Protein AF-H1SIU6-F1 (afdb_monomer)

Secondary structure (DSSP, 8-state):
---------EEEEEEEGGGTEEEEEEE----TTS-TTS-SEEEEEE-SSGGG--EEEESSHHHHHHHHHHHHHHHHHHHHHHT-

Sequence (84 aa):
PRFPGRFILIFRRTLMEDYGVVVTTRFRGVSERAPKDTPLFVTRVVGKGADENKSYGACTLDEALEQHEQLVQKLIRALRASHR

Mean predicted aligned error: 9.1 Å

Solvent-accessible surface area (backbone atoms only — not 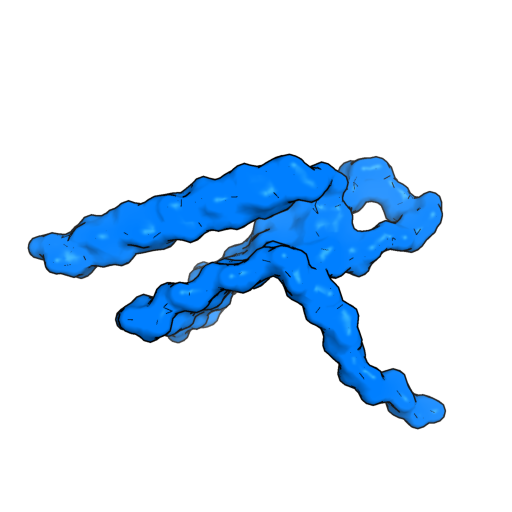comparable to full-atom values): 5054 Å² total; per-residue (Å²): 140,83,83,84,72,84,83,74,62,67,74,45,78,49,76,40,74,96,64,52,32,36,41,39,31,27,64,67,70,80,61,99,82,57,61,87,86,50,54,32,22,41,38,33,37,41,42,81,48,89,90,46,61,46,74,44,71,17,68,45,70,66,55,39,51,52,51,49,51,53,50,52,52,51,49,55,51,53,53,56,63,72,76,108

Nearest PDB structures (foldseek):
  6sc2-assembly1_C  TM=4.826E-01  e=2.917E+00  Homo sapiens
  4e5z-assembly1_B  TM=4.367E-01  e=5.421E+00  Homo sapiens

Radius of gyration: 14.86 Å; Cα contacts (8 Å, |Δi|>4): 116; chains: 1; bounding box: 42×33×35 Å

Organism: NC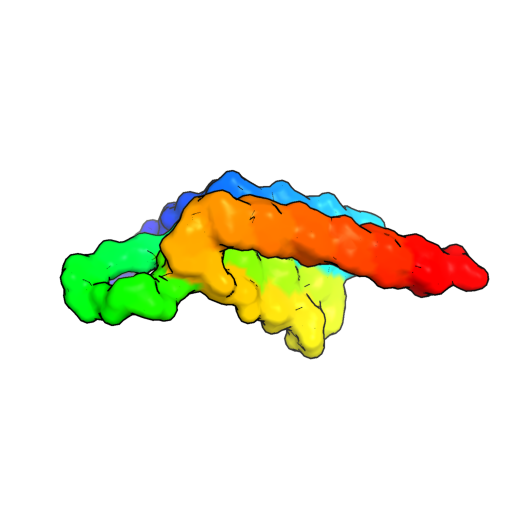BI:txid1127483

Foldseek 3Di:
DDDPDDPQPFPDWDADPVFQKIWTKGAPDDDPPDDLPFQRIKIFIDGPDPVRTDIDGHSDPVVSVVVSVVVVVVVVVVVVVVVD

pLDDT: mean 75.72, std 14.72, range [40.28, 92.19]

Structure (mmCIF, N/CA/C/O backbone):
data_AF-H1SIU6-F1
#
_entry.id   AF-H1SIU6-F1
#
loop_
_atom_site.group_PDB
_atom_site.id
_atom_site.type_symbol
_atom_site.label_atom_id
_atom_site.label_alt_id
_atom_site.label_comp_id
_atom_site.label_asym_id
_atom_site.label_entity_id
_at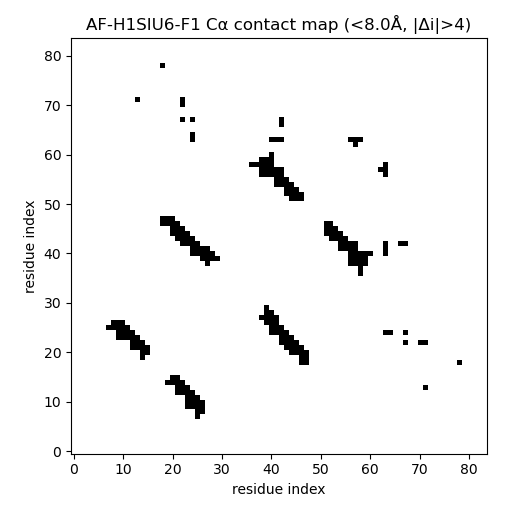om_site.label_seq_id
_atom_site.pdbx_PDB_ins_code
_atom_site.Cartn_x
_atom_site.Cartn_y
_atom_site.Cartn_z
_atom_site.occupancy
_atom_site.B_iso_or_equiv
_atom_site.auth_seq_id
_atom_site.auth_comp_id
_atom_site.auth_asym_id
_atom_site.auth_atom_id
_atom_site.pdbx_PDB_model_num
ATOM 1 N N . PRO A 1 1 ? -24.352 -24.207 -6.327 1.00 52.03 1 PRO A N 1
ATOM 2 C CA . PRO A 1 1 ? -22.925 -23.831 -6.462 1.00 52.03 1 PRO A CA 1
ATOM 3 C C . PRO A 1 1 ? -22.731 -22.674 -7.459 1.00 52.03 1 PRO A C 1
ATOM 5 O O . PRO A 1 1 ? -23.528 -22.544 -8.380 1.00 52.03 1 PRO A O 1
ATOM 8 N N . ARG A 1 2 ? -21.633 -21.919 -7.288 1.00 40.28 2 ARG A N 1
ATOM 9 C CA . ARG A 1 2 ? -21.154 -20.763 -8.085 1.00 40.28 2 ARG A CA 1
ATOM 10 C C . ARG A 1 2 ? -21.626 -19.388 -7.595 1.00 40.28 2 ARG A C 1
ATOM 12 O O . ARG A 1 2 ? -22.637 -18.863 -8.033 1.00 40.28 2 ARG A O 1
ATOM 19 N N . PHE A 1 3 ? -20.809 -18.797 -6.721 1.00 44.00 3 PHE A N 1
ATOM 20 C CA . PHE A 1 3 ? -20.753 -17.353 -6.487 1.00 44.00 3 PHE A CA 1
ATOM 21 C C . PHE A 1 3 ? -20.087 -16.680 -7.702 1.00 44.00 3 PHE A C 1
ATOM 23 O O . PHE A 1 3 ? -18.895 -16.928 -7.919 1.00 44.00 3 PHE A O 1
ATOM 30 N N . PRO A 1 4 ? -20.776 -15.844 -8.500 1.00 48.47 4 PRO A N 1
ATOM 31 C CA . PRO A 1 4 ? -20.096 -15.059 -9.513 1.00 48.47 4 PRO A CA 1
ATOM 32 C C . PRO A 1 4 ? -19.461 -13.833 -8.842 1.00 48.47 4 PRO A C 1
ATOM 34 O O . PRO A 1 4 ? -20.137 -12.899 -8.434 1.00 48.47 4 PRO A O 1
ATOM 37 N N . GLY A 1 5 ? -18.135 -13.881 -8.703 1.00 42.88 5 GLY A N 1
ATOM 38 C CA . GLY A 1 5 ? -17.270 -12.713 -8.875 1.00 42.88 5 GLY A CA 1
ATOM 39 C C . GLY A 1 5 ? -17.417 -11.562 -7.880 1.00 42.88 5 GLY A C 1
ATOM 40 O O . GLY A 1 5 ? -17.979 -10.529 -8.209 1.00 42.88 5 GLY A O 1
ATOM 41 N N . ARG A 1 6 ? -16.803 -11.722 -6.700 1.00 43.31 6 ARG A N 1
ATOM 42 C CA . ARG A 1 6 ? -16.151 -10.673 -5.884 1.00 43.31 6 ARG A CA 1
ATOM 43 C C . ARG A 1 6 ? -16.272 -9.235 -6.443 1.00 43.31 6 ARG A C 1
ATOM 45 O O . ARG A 1 6 ? -15.392 -8.778 -7.172 1.00 43.31 6 ARG A O 1
ATOM 52 N N . PHE A 1 7 ? -17.270 -8.484 -5.981 1.00 47.44 7 PHE A N 1
ATOM 53 C CA . PHE A 1 7 ? -17.209 -7.022 -5.943 1.00 47.44 7 PHE A CA 1
ATOM 54 C C . PHE A 1 7 ? -16.121 -6.626 -4.939 1.00 47.44 7 PHE A C 1
ATOM 56 O O . PHE A 1 7 ? -16.384 -6.419 -3.756 1.00 47.44 7 PHE A O 1
ATOM 63 N N . ILE A 1 8 ? -14.857 -6.620 -5.367 1.00 57.16 8 ILE A N 1
ATOM 64 C CA . ILE A 1 8 ? -13.791 -6.036 -4.554 1.00 57.16 8 ILE A CA 1
ATOM 65 C C . ILE A 1 8 ? -14.068 -4.537 -4.579 1.00 57.16 8 ILE A C 1
ATOM 67 O O . ILE A 1 8 ? -13.790 -3.879 -5.576 1.00 57.16 8 ILE A O 1
ATOM 71 N N . LEU A 1 9 ? -14.658 -4.017 -3.505 1.00 66.62 9 LEU A N 1
ATOM 72 C CA . LEU A 1 9 ? -14.782 -2.586 -3.258 1.00 66.62 9 LEU A CA 1
ATOM 73 C C . LEU A 1 9 ? -13.358 -2.033 -3.088 1.00 66.62 9 LEU A C 1
ATOM 75 O O . 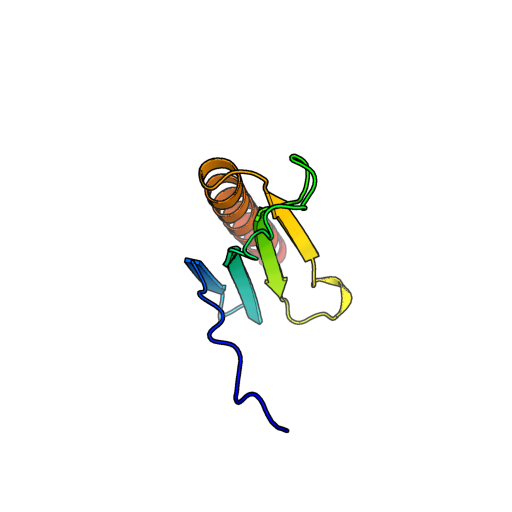LEU A 1 9 ? -12.784 -2.032 -1.997 1.00 66.62 9 LEU A O 1
ATOM 79 N N . ILE A 1 10 ? -12.726 -1.690 -4.212 1.00 67.50 10 ILE A N 1
ATOM 80 C CA . ILE A 1 10 ? -11.414 -1.048 -4.237 1.00 67.50 10 ILE A CA 1
ATOM 81 C C . ILE A 1 10 ? -11.641 0.391 -3.800 1.00 67.50 10 ILE A C 1
ATOM 83 O O . ILE A 1 10 ? -12.401 1.120 -4.429 1.00 67.50 10 ILE A O 1
ATOM 87 N N . PHE A 1 11 ? -10.985 0.780 -2.714 1.00 78.75 11 PHE A N 1
ATOM 88 C CA . PHE A 1 11 ? -11.161 2.094 -2.115 1.00 78.75 11 PHE A CA 1
ATOM 89 C C . PHE A 1 11 ? -10.242 3.138 -2.760 1.00 78.75 11 PHE A C 1
ATOM 91 O O . PHE A 1 11 ? -10.644 4.276 -2.972 1.00 78.75 11 PHE A O 1
ATOM 98 N N . ARG A 1 12 ? -9.015 2.750 -3.131 1.00 86.81 12 ARG A N 1
ATOM 99 C CA . ARG A 1 12 ? -8.064 3.635 -3.818 1.00 86.81 12 ARG A CA 1
ATOM 100 C C . ARG A 1 12 ? -7.156 2.842 -4.747 1.00 86.81 12 ARG A C 1
ATOM 102 O O . ARG A 1 12 ? -6.664 1.777 -4.370 1.00 86.81 12 ARG A O 1
ATOM 109 N N . ARG A 1 13 ? -6.912 3.353 -5.955 1.00 88.94 13 ARG A N 1
ATOM 110 C CA . ARG A 1 13 ? -5.998 2.751 -6.933 1.00 88.94 13 ARG A CA 1
ATOM 111 C C . ARG A 1 13 ? -5.116 3.822 -7.557 1.00 88.94 13 ARG A C 1
ATOM 113 O O . ARG A 1 13 ? -5.632 4.807 -8.067 1.00 88.94 13 ARG A O 1
ATOM 120 N N . THR A 1 14 ? -3.816 3.558 -7.583 1.00 88.81 14 THR A N 1
ATOM 121 C CA . THR A 1 14 ? -2.823 4.353 -8.306 1.00 88.81 14 THR A CA 1
ATOM 122 C C . THR A 1 14 ? -2.133 3.451 -9.319 1.00 88.81 14 THR A C 1
ATOM 124 O O . THR A 1 14 ? -1.633 2.385 -8.960 1.00 88.81 14 THR A O 1
ATOM 127 N N . LEU A 1 15 ? -2.153 3.853 -10.588 1.00 86.19 15 LEU A N 1
ATOM 128 C CA . LEU A 1 15 ? -1.509 3.153 -11.694 1.00 86.19 15 LEU A CA 1
ATOM 129 C C . LEU A 1 15 ? -0.331 3.996 -12.183 1.00 86.19 15 LEU A C 1
ATOM 131 O O . LEU A 1 15 ? -0.487 5.187 -12.429 1.00 86.19 15 LEU A O 1
ATOM 135 N N . MET A 1 16 ? 0.835 3.375 -12.306 1.00 84.31 16 MET A N 1
ATOM 136 C CA . MET A 1 16 ? 2.056 3.982 -12.824 1.00 84.31 16 MET A CA 1
ATOM 137 C C . MET A 1 16 ? 2.423 3.227 -14.104 1.00 84.31 16 MET A C 1
ATOM 139 O O . MET A 1 16 ? 3.174 2.251 -14.061 1.00 84.31 16 MET A O 1
ATOM 143 N N . GLU A 1 17 ? 1.807 3.630 -15.220 1.00 78.19 17 GLU A N 1
ATOM 144 C CA . GLU A 1 17 ? 1.829 2.895 -16.496 1.00 78.19 17 GLU A CA 1
ATOM 145 C C . GLU A 1 17 ? 3.243 2.714 -17.047 1.00 78.19 17 GLU A C 1
ATOM 147 O O . GLU A 1 17 ? 3.618 1.590 -17.377 1.00 78.19 17 GLU A O 1
ATOM 152 N N . ASP A 1 18 ? 4.056 3.773 -17.017 1.00 76.06 18 ASP A N 1
ATOM 153 C CA . ASP A 1 18 ? 5.449 3.762 -17.493 1.00 76.06 18 ASP A CA 1
ATOM 154 C C . ASP A 1 18 ? 6.328 2.718 -16.787 1.00 76.06 18 ASP A C 1
ATOM 156 O O . ASP A 1 18 ? 7.347 2.276 -17.315 1.00 76.06 18 ASP A O 1
ATOM 160 N N . TYR A 1 19 ? 5.916 2.289 -15.594 1.00 73.06 19 TYR A N 1
ATOM 161 C CA . TYR A 1 19 ? 6.678 1.394 -14.728 1.00 73.06 19 TYR A CA 1
ATOM 162 C C . TYR A 1 19 ? 5.997 0.040 -14.518 1.00 73.06 19 TYR A C 1
ATOM 164 O O . TYR A 1 19 ? 6.556 -0.838 -13.863 1.00 73.06 19 TYR A O 1
ATOM 172 N N . GLY A 1 20 ? 4.787 -0.150 -15.054 1.00 81.12 20 GLY A N 1
ATOM 173 C CA . GLY A 1 20 ? 3.994 -1.358 -14.827 1.00 81.12 20 GLY A CA 1
ATOM 174 C C . GLY A 1 20 ? 3.654 -1.599 -13.351 1.00 81.12 20 GLY A C 1
ATOM 175 O O . GLY A 1 20 ? 3.478 -2.751 -12.954 1.00 81.12 20 GLY A O 1
ATOM 176 N N . VAL A 1 21 ? 3.585 -0.538 -12.536 1.00 84.31 21 VAL A N 1
ATOM 177 C CA . VAL A 1 21 ? 3.290 -0.631 -11.098 1.00 84.31 21 VAL A CA 1
ATOM 178 C C . VAL A 1 21 ? 1.850 -0.215 -10.813 1.00 84.31 21 VAL A C 1
ATOM 180 O O . VAL A 1 21 ? 1.357 0.799 -11.305 1.00 84.31 21 VAL A O 1
ATOM 183 N N . VAL A 1 22 ? 1.166 -0.982 -9.968 1.00 88.38 22 VAL A N 1
ATOM 184 C CA . VAL A 1 22 ? -0.191 -0.716 -9.494 1.00 88.38 22 VAL A CA 1
ATOM 185 C C . VAL A 1 22 ? -0.215 -0.773 -7.974 1.00 88.38 22 VAL A C 1
ATOM 187 O O . VAL A 1 22 ? 0.130 -1.791 -7.382 1.00 88.38 22 VAL A O 1
ATOM 190 N N . VAL A 1 23 ? -0.688 0.288 -7.330 1.00 88.12 23 VAL A N 1
ATOM 191 C CA . VAL A 1 23 ? -0.964 0.311 -5.891 1.00 88.12 23 VAL A CA 1
ATOM 192 C C . VAL A 1 23 ? -2.473 0.304 -5.690 1.00 88.12 23 VAL A C 1
ATOM 194 O O . VAL A 1 23 ? -3.171 1.206 -6.145 1.00 88.12 23 VAL A O 1
ATOM 197 N N . THR A 1 24 ? -3.001 -0.708 -5.011 1.00 89.62 24 THR A N 1
ATOM 198 C CA . THR A 1 24 ? -4.433 -0.851 -4.720 1.00 89.62 24 THR A CA 1
ATOM 199 C C . THR A 1 24 ? -4.662 -0.955 -3.224 1.00 89.62 24 THR A C 1
ATOM 201 O O . THR A 1 24 ? -4.144 -1.875 -2.600 1.00 89.62 24 THR A O 1
ATOM 204 N N . THR A 1 25 ? -5.488 -0.086 -2.658 1.00 88.81 25 THR A N 1
ATOM 205 C CA . THR A 1 25 ? -5.949 -0.168 -1.270 1.00 88.81 25 THR A CA 1
ATOM 206 C C . THR A 1 25 ? -7.411 -0.570 -1.252 1.00 88.81 25 THR A C 1
ATOM 208 O O . THR A 1 25 ? -8.245 0.032 -1.933 1.00 88.81 25 THR A O 1
ATOM 211 N N . ARG A 1 26 ? -7.728 -1.618 -0.495 1.00 88.50 26 ARG A N 1
ATOM 212 C CA . ARG A 1 26 ? -9.084 -2.161 -0.380 1.00 88.50 26 ARG A CA 1
ATOM 213 C C . ARG A 1 26 ? -9.451 -2.427 1.066 1.00 88.50 26 ARG A C 1
ATOM 215 O O . ARG A 1 26 ? -8.600 -2.817 1.864 1.00 88.50 26 ARG A O 1
ATOM 222 N N . PHE A 1 27 ? -10.734 -2.301 1.359 1.00 84.19 27 PHE A N 1
ATOM 223 C CA . PHE A 1 27 ? -11.303 -2.783 2.606 1.00 84.19 27 PHE A CA 1
ATOM 224 C C . PHE A 1 27 ? -11.531 -4.296 2.505 1.00 84.19 27 PHE A C 1
ATOM 226 O O . PHE A 1 27 ? -12.087 -4.792 1.523 1.00 84.19 27 PHE A O 1
ATOM 233 N N . ARG A 1 28 ? -11.047 -5.051 3.491 1.00 76.50 28 ARG A N 1
ATOM 234 C CA . ARG A 1 28 ? -11.197 -6.510 3.570 1.00 76.50 28 ARG A CA 1
ATOM 235 C C . ARG A 1 28 ? -12.535 -6.914 4.195 1.00 76.50 28 ARG A C 1
ATOM 237 O O . ARG A 1 28 ? -12.983 -8.032 3.948 1.00 76.50 28 ARG A O 1
ATOM 244 N N . GLY A 1 29 ? -13.173 -6.013 4.943 1.00 64.4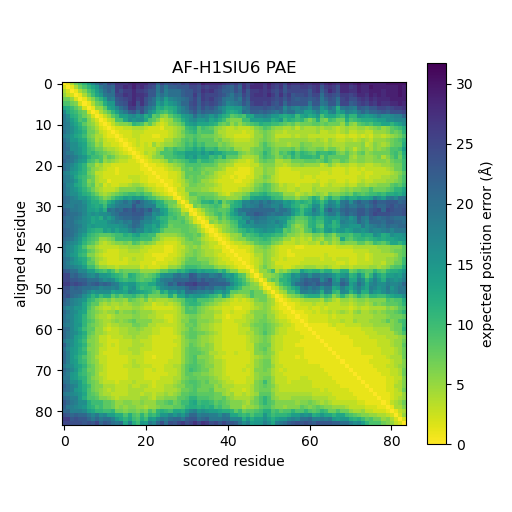4 29 GLY A N 1
ATOM 245 C CA . GLY A 1 29 ? -14.316 -6.346 5.787 1.00 64.44 29 GLY A CA 1
ATOM 246 C C . GLY A 1 29 ? -13.886 -7.100 7.042 1.00 64.44 29 GLY A C 1
ATOM 247 O O . GLY A 1 29 ? -12.910 -7.852 7.026 1.00 64.44 29 GLY A O 1
ATOM 248 N N . VAL A 1 30 ? -14.630 -6.911 8.129 1.00 62.62 30 VAL A N 1
ATOM 249 C CA . VAL A 1 30 ? -14.510 -7.732 9.338 1.00 62.62 30 VAL A CA 1
ATOM 250 C C . VAL A 1 30 ? -15.757 -8.560 9.558 1.00 62.62 30 VAL A C 1
ATOM 252 O O . VAL A 1 30 ? -16.873 -8.103 9.336 1.00 62.62 30 VAL A O 1
ATOM 255 N N . SER A 1 31 ? -15.538 -9.790 10.013 1.00 54.81 31 SER A N 1
ATOM 256 C CA . SER A 1 31 ? -16.542 -10.569 10.732 1.00 54.81 31 SER A CA 1
ATOM 257 C C . SER A 1 31 ? -16.537 -10.108 12.193 1.00 54.81 31 SER A C 1
ATOM 259 O O . SER A 1 31 ? -15.462 -9.823 12.715 1.00 54.81 31 SER A O 1
ATOM 261 N N . GLU A 1 32 ? -17.689 -10.080 12.872 1.00 54.44 32 GLU A N 1
A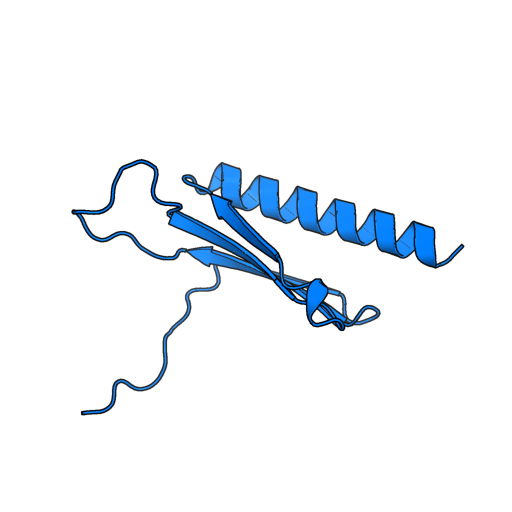TOM 262 C CA . GLU A 1 32 ? -17.826 -9.680 14.293 1.00 54.44 32 GLU A CA 1
ATOM 263 C C . GLU A 1 32 ? -16.891 -10.433 15.262 1.00 54.44 32 GLU A C 1
ATOM 265 O O . GLU A 1 32 ? -16.677 -9.997 16.387 1.00 54.44 32 GLU A O 1
ATOM 270 N N . ARG A 1 33 ? -16.307 -11.561 14.832 1.00 59.47 33 ARG A N 1
ATOM 271 C CA . ARG A 1 33 ? -15.362 -12.382 15.607 1.00 59.47 33 ARG A CA 1
ATOM 272 C C . ARG A 1 33 ? -13.884 -12.094 15.331 1.00 59.47 33 ARG A C 1
ATOM 274 O O . ARG A 1 33 ? -13.027 -12.797 15.861 1.00 59.47 33 ARG A O 1
ATOM 281 N N . ALA A 1 34 ? -13.562 -11.136 14.466 1.00 61.69 34 ALA A N 1
ATOM 282 C CA . ALA A 1 34 ? -12.175 -10.816 14.159 1.00 61.69 34 ALA A CA 1
ATOM 283 C C . ALA A 1 34 ? -11.506 -10.110 15.358 1.00 61.69 34 ALA A C 1
ATOM 285 O O . ALA A 1 34 ? -12.096 -9.181 15.915 1.00 61.69 34 ALA A O 1
ATOM 286 N N . PRO A 1 35 ? -10.282 -10.511 15.755 1.00 67.69 35 PRO A N 1
ATOM 287 C CA . PRO A 1 35 ? -9.484 -9.763 16.725 1.00 67.69 35 PRO A CA 1
ATOM 288 C C . PRO A 1 35 ? -9.380 -8.285 16.333 1.00 67.69 35 PRO A C 1
ATOM 290 O O . PRO A 1 35 ? -9.277 -7.989 15.139 1.00 67.69 35 PRO A O 1
ATOM 293 N N . LYS A 1 36 ? -9.360 -7.370 17.314 1.00 65.62 36 LYS A N 1
ATOM 294 C CA . LYS A 1 36 ? -9.242 -5.916 17.067 1.00 65.62 36 LYS A CA 1
ATOM 295 C C . LYS A 1 36 ? -7.999 -5.548 16.247 1.00 65.62 36 LYS A C 1
ATOM 297 O O . LYS A 1 36 ? -8.043 -4.582 15.498 1.00 65.62 36 LYS A O 1
ATOM 302 N N . ASP A 1 37 ? -6.950 -6.362 16.327 1.00 68.31 37 ASP A N 1
ATOM 303 C CA . ASP A 1 37 ? -5.700 -6.193 15.578 1.00 68.31 37 ASP A CA 1
ATOM 304 C C . ASP A 1 37 ? -5.754 -6.756 14.146 1.00 68.31 37 ASP A C 1
ATOM 306 O O . ASP A 1 37 ? -4.741 -6.820 13.450 1.00 68.31 37 ASP A O 1
ATOM 310 N N . THR A 1 38 ? -6.921 -7.216 13.682 1.00 75.38 38 THR A N 1
ATOM 311 C CA . THR A 1 38 ? -7.063 -7.715 12.313 1.00 75.38 38 THR A CA 1
ATOM 312 C C . THR A 1 38 ? -7.026 -6.536 11.342 1.00 75.38 38 THR A C 1
ATOM 314 O O . THR A 1 38 ? -7.913 -5.685 11.405 1.00 75.38 38 THR A O 1
ATOM 317 N N . PRO A 1 39 ? -6.078 -6.494 10.386 1.00 77.38 39 PRO A N 1
ATOM 318 C CA . PRO A 1 39 ? -6.012 -5.407 9.422 1.00 77.38 39 PRO A CA 1
ATOM 319 C C . PRO A 1 39 ? -7.281 -5.378 8.561 1.00 77.38 39 PRO A C 1
ATOM 321 O O . PRO A 1 39 ? -7.543 -6.285 7.758 1.00 77.38 39 PRO A O 1
ATOM 324 N N . LEU A 1 40 ? -8.063 -4.315 8.754 1.00 82.81 40 LEU A N 1
ATOM 325 C CA . LEU A 1 40 ? -9.317 -4.027 8.062 1.00 82.81 40 LEU A CA 1
ATOM 326 C C . LEU A 1 40 ? -9.080 -3.624 6.610 1.00 82.81 40 LEU A C 1
ATOM 328 O O . LEU A 1 40 ? -9.898 -3.899 5.731 1.00 82.81 40 LEU A O 1
ATOM 332 N N . PHE A 1 41 ? -7.946 -2.983 6.357 1.00 86.62 41 PHE A N 1
ATOM 333 C CA . PHE A 1 41 ? -7.555 -2.458 5.066 1.00 86.62 41 PHE A CA 1
ATOM 334 C C . PHE A 1 41 ? -6.282 -3.142 4.598 1.00 86.62 41 PHE A C 1
ATOM 336 O O . PHE A 1 41 ? -5.386 -3.449 5.383 1.00 86.62 41 PHE A O 1
ATOM 343 N N . VAL A 1 42 ? -6.204 -3.391 3.295 1.00 87.00 42 VAL A N 1
ATOM 344 C CA . VAL A 1 42 ? -5.027 -3.979 2.665 1.00 87.00 42 VAL A CA 1
ATOM 345 C C . VAL A 1 42 ? -4.621 -3.121 1.482 1.00 87.00 42 VAL A C 1
ATOM 347 O O . VAL A 1 42 ? -5.377 -2.998 0.516 1.00 87.00 42 VAL A O 1
ATOM 350 N N . THR A 1 43 ? -3.411 -2.578 1.546 1.00 89.56 43 THR A N 1
ATOM 351 C CA . THR A 1 43 ? -2.731 -1.930 0.427 1.00 89.56 43 THR A CA 1
ATOM 352 C C . THR A 1 43 ? -1.801 -2.933 -0.236 1.00 89.56 43 THR A C 1
ATOM 354 O O . THR A 1 43 ? -0.888 -3.452 0.392 1.00 89.56 43 THR A O 1
ATOM 357 N N . ARG A 1 44 ? -2.026 -3.225 -1.512 1.00 88.06 44 ARG A N 1
ATOM 358 C CA . ARG A 1 44 ? -1.203 -4.113 -2.329 1.00 88.06 44 ARG A CA 1
ATOM 359 C C . ARG A 1 44 ? -0.485 -3.305 -3.395 1.00 88.06 44 ARG A C 1
ATOM 361 O O . ARG A 1 44 ? -1.134 -2.567 -4.129 1.00 88.06 44 ARG A O 1
ATOM 368 N N . VAL A 1 45 ? 0.822 -3.490 -3.494 1.00 87.06 45 VAL A N 1
ATOM 369 C CA . VAL A 1 45 ? 1.647 -3.032 -4.611 1.00 87.06 45 VAL A CA 1
ATOM 370 C C . VAL A 1 45 ? 1.862 -4.229 -5.531 1.00 87.06 45 VAL A C 1
ATOM 372 O O . VAL A 1 45 ? 2.177 -5.316 -5.056 1.00 87.06 45 VAL A O 1
ATOM 375 N N . VAL A 1 46 ? 1.633 -4.047 -6.824 1.00 85.38 46 VAL A N 1
ATOM 376 C CA . VAL A 1 46 ? 1.857 -5.040 -7.876 1.00 85.38 46 VAL A CA 1
ATOM 377 C C . VAL A 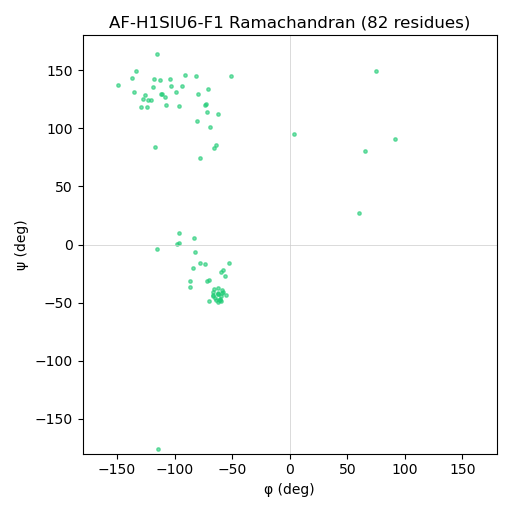1 46 ? 2.785 -4.399 -8.894 1.00 85.38 46 VAL A C 1
ATOM 379 O O . VAL A 1 46 ? 2.423 -3.372 -9.455 1.00 85.38 46 VAL A O 1
ATOM 382 N N . GLY A 1 47 ? 3.973 -4.964 -9.093 1.00 79.69 47 GLY A N 1
ATOM 383 C CA . GLY A 1 47 ? 4.966 -4.493 -10.064 1.00 79.69 47 GLY A CA 1
ATOM 384 C C . GLY A 1 47 ? 5.207 -5.498 -11.190 1.00 79.69 47 GLY A C 1
ATOM 385 O O . GLY A 1 47 ? 4.550 -6.541 -11.262 1.00 79.69 47 GLY A O 1
ATOM 386 N N . LYS A 1 48 ? 6.165 -5.183 -12.068 1.00 64.94 48 LYS A N 1
ATOM 387 C CA . LYS A 1 48 ? 6.534 -6.019 -13.221 1.00 64.94 48 LYS A CA 1
ATOM 388 C C . LYS A 1 48 ? 7.323 -7.273 -12.795 1.00 64.94 48 LYS A C 1
ATOM 390 O O . LYS A 1 48 ? 7.386 -8.229 -13.565 1.00 64.94 48 LYS A O 1
ATOM 395 N N . GLY A 1 49 ? 7.873 -7.308 -11.574 1.00 55.22 49 GLY A N 1
ATOM 396 C CA . GLY A 1 49 ? 8.550 -8.472 -10.988 1.00 55.22 49 GLY A CA 1
ATOM 397 C C . GLY A 1 49 ? 7.721 -9.222 -9.934 1.00 55.22 49 GLY A C 1
ATOM 398 O O . GLY A 1 49 ? 7.037 -8.623 -9.106 1.00 55.22 49 GLY A O 1
ATOM 399 N N . ALA A 1 50 ? 7.819 -10.558 -9.912 1.00 46.75 50 ALA A N 1
ATOM 400 C CA . ALA A 1 50 ? 7.129 -11.417 -8.937 1.00 46.75 50 ALA A CA 1
ATOM 401 C C . ALA A 1 50 ? 7.511 -11.125 -7.466 1.00 46.75 50 ALA A C 1
ATOM 403 O O . ALA A 1 50 ? 6.694 -11.362 -6.575 1.00 46.75 50 ALA A O 1
ATOM 404 N N . ASP A 1 51 ? 8.695 -10.545 -7.234 1.00 51.84 51 ASP A N 1
ATOM 405 C CA . ASP A 1 51 ? 9.245 -10.154 -5.922 1.00 51.84 51 ASP A CA 1
ATOM 406 C C . ASP A 1 51 ? 8.726 -8.787 -5.407 1.00 51.84 51 ASP A C 1
ATOM 408 O O . ASP A 1 51 ? 8.964 -8.369 -4.273 1.00 51.84 51 ASP A O 1
ATOM 412 N N . GLU A 1 52 ? 7.966 -8.062 -6.232 1.00 61.81 52 GLU A N 1
ATOM 413 C CA . GLU A 1 52 ? 7.491 -6.704 -5.922 1.00 61.81 52 GLU A CA 1
ATOM 414 C C . GLU A 1 52 ? 6.058 -6.685 -5.371 1.00 61.81 52 GLU A C 1
ATOM 416 O O . GLU A 1 52 ? 5.513 -5.631 -5.036 1.00 61.81 52 GLU A O 1
ATOM 421 N N . ASN A 1 53 ? 5.442 -7.864 -5.240 1.00 72.44 53 ASN A N 1
ATOM 422 C CA . ASN A 1 53 ? 4.077 -8.039 -4.757 1.00 72.44 53 ASN A CA 1
ATOM 423 C C . ASN A 1 53 ? 3.988 -7.912 -3.231 1.00 72.44 53 ASN A C 1
ATOM 425 O O . ASN A 1 53 ? 3.796 -8.894 -2.513 1.00 72.44 53 ASN A O 1
ATOM 429 N N . LYS A 1 54 ? 4.092 -6.685 -2.721 1.00 82.88 54 LYS A N 1
ATOM 430 C CA . LYS A 1 54 ? 3.999 -6.407 -1.283 1.00 82.88 54 LYS A CA 1
ATOM 431 C C . LYS A 1 54 ? 2.576 -6.046 -0.884 1.00 82.88 54 LYS A C 1
ATOM 433 O O . LYS A 1 54 ? 1.891 -5.290 -1.570 1.00 82.88 54 LYS A O 1
ATOM 438 N N . SER A 1 55 ? 2.127 -6.611 0.232 1.00 85.00 55 SER A N 1
ATOM 439 C CA . SER A 1 55 ? 0.836 -6.296 0.842 1.00 85.00 55 SER A CA 1
ATOM 440 C C . SER A 1 55 ? 1.061 -5.730 2.234 1.00 85.00 55 SER A C 1
ATOM 442 O O . SER A 1 55 ? 1.852 -6.271 3.000 1.00 85.00 55 SER A O 1
ATOM 444 N N . TYR A 1 56 ? 0.341 -4.666 2.551 1.00 86.06 56 TYR A N 1
ATOM 445 C CA . TYR A 1 56 ? 0.440 -3.930 3.797 1.00 86.06 56 TYR A CA 1
ATOM 446 C C . TYR A 1 56 ? -0.946 -3.843 4.426 1.00 86.06 56 TYR A C 1
ATOM 448 O O . TYR A 1 56 ? -1.912 -3.484 3.749 1.00 86.06 56 TYR A O 1
ATOM 456 N N . GLY A 1 57 ? -1.050 -4.224 5.695 1.00 87.94 57 GLY A N 1
ATOM 457 C CA . GLY A 1 57 ? -2.289 -4.153 6.463 1.00 87.94 57 GLY A CA 1
ATOM 458 C C . GLY A 1 57 ? -2.403 -2.823 7.198 1.00 87.94 57 GLY A C 1
ATOM 459 O O . GLY A 1 57 ? -1.392 -2.291 7.637 1.00 87.94 57 GLY A O 1
ATOM 460 N N . ALA A 1 58 ? -3.617 -2.303 7.334 1.00 86.88 58 ALA A N 1
ATOM 461 C CA . ALA A 1 58 ? -3.927 -1.176 8.208 1.00 86.88 58 ALA A CA 1
ATOM 462 C C . ALA A 1 58 ? -5.227 -1.458 8.966 1.00 86.88 58 ALA A C 1
ATOM 464 O O . ALA A 1 58 ? -6.146 -2.089 8.427 1.00 86.88 58 ALA A O 1
ATOM 465 N N . CYS A 1 59 ? -5.288 -1.029 10.224 1.00 84.62 59 CYS A N 1
ATOM 466 C CA . CYS A 1 59 ? -6.438 -1.253 11.094 1.00 84.62 59 CYS A CA 1
ATOM 467 C C . CYS A 1 59 ? -7.486 -0.156 10.904 1.00 84.62 59 CYS A C 1
ATOM 469 O O . CYS A 1 59 ? -8.678 -0.432 10.987 1.00 84.62 59 CYS A O 1
ATOM 471 N N . THR A 1 60 ? -7.061 1.062 10.574 1.00 83.88 60 THR A N 1
ATOM 472 C CA . THR A 1 60 ? -7.947 2.208 10.334 1.00 83.88 60 THR A CA 1
ATOM 473 C C . THR A 1 60 ? -7.885 2.705 8.890 1.00 83.88 60 THR A C 1
ATOM 475 O O . THR A 1 60 ? -6.981 2.361 8.122 1.00 83.88 60 THR A O 1
ATOM 478 N N . LEU A 1 61 ? -8.884 3.505 8.505 1.00 84.12 61 LEU A N 1
ATOM 479 C CA . LEU A 1 61 ? -8.954 4.103 7.173 1.00 84.12 61 LEU A CA 1
ATOM 480 C C . LEU A 1 61 ? -7.835 5.128 6.956 1.00 84.12 61 LEU A C 1
ATOM 482 O O . LEU A 1 61 ? -7.209 5.121 5.897 1.00 84.12 61 LEU A O 1
ATOM 486 N N . ASP A 1 62 ? -7.578 5.972 7.955 1.00 87.62 62 ASP A N 1
ATOM 487 C CA . ASP A 1 62 ? -6.540 7.004 7.909 1.00 87.62 62 ASP A CA 1
ATOM 488 C C . ASP A 1 62 ? -5.150 6.387 7.743 1.00 87.62 62 ASP A C 1
ATOM 490 O O . ASP A 1 62 ? -4.426 6.750 6.817 1.00 87.62 62 ASP A O 1
ATOM 494 N N . GLU A 1 63 ? -4.825 5.358 8.534 1.00 88.31 63 GLU A N 1
ATOM 495 C CA . GLU A 1 63 ? -3.582 4.592 8.369 1.00 88.31 63 GLU A CA 1
ATOM 496 C C . GLU A 1 63 ? -3.477 3.986 6.964 1.00 88.31 63 GLU A C 1
ATOM 498 O O . G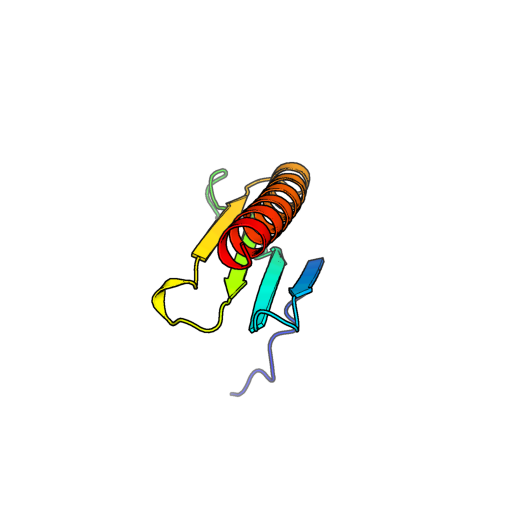LU A 1 63 ? -2.412 3.996 6.346 1.00 88.31 63 GLU A O 1
ATOM 503 N N . ALA A 1 64 ? -4.578 3.455 6.423 1.00 88.94 64 ALA A N 1
ATOM 504 C CA . ALA A 1 64 ? -4.581 2.857 5.092 1.00 88.94 64 ALA A CA 1
ATOM 505 C C . ALA A 1 64 ? -4.316 3.889 3.985 1.00 88.94 64 ALA A C 1
ATOM 507 O O . ALA A 1 64 ? -3.629 3.577 3.004 1.00 88.94 64 ALA A O 1
ATOM 508 N N . LEU A 1 65 ? -4.869 5.096 4.133 1.00 88.44 65 LEU A N 1
ATOM 509 C CA . LEU A 1 65 ? -4.704 6.219 3.215 1.00 88.44 65 LEU A CA 1
ATOM 510 C C . LEU A 1 65 ? -3.291 6.791 3.269 1.00 88.44 65 LEU A C 1
ATOM 512 O O . LEU A 1 65 ? -2.660 6.932 2.221 1.00 88.44 65 LEU A O 1
ATOM 516 N N . GLU A 1 66 ? -2.783 7.057 4.468 1.00 92.19 66 GLU A N 1
ATOM 517 C CA . GLU A 1 66 ? -1.425 7.551 4.665 1.00 92.19 66 GLU A CA 1
ATOM 518 C C . GLU A 1 66 ? -0.409 6.543 4.120 1.00 92.19 66 GLU A C 1
ATOM 520 O O . GLU A 1 66 ? 0.457 6.887 3.312 1.00 92.19 66 GLU A O 1
ATOM 525 N N . GLN A 1 67 ? -0.573 5.263 4.461 1.00 90.25 67 GLN A N 1
ATOM 526 C CA . GLN A 1 67 ? 0.279 4.195 3.952 1.00 90.25 67 GLN A CA 1
ATOM 527 C C . GLN A 1 67 ? 0.234 4.108 2.421 1.00 90.25 67 GLN A C 1
ATOM 529 O O . GLN A 1 67 ? 1.266 3.883 1.788 1.00 90.25 67 GLN A O 1
ATOM 534 N N . HIS A 1 68 ? -0.935 4.297 1.797 1.00 91.69 68 HIS A N 1
ATOM 535 C CA . HIS A 1 68 ? -1.043 4.339 0.337 1.00 91.69 68 HIS A CA 1
ATOM 536 C C . HIS A 1 68 ? -0.197 5.470 -0.257 1.00 91.69 68 HIS A C 1
ATOM 538 O O . HIS A 1 68 ? 0.559 5.244 -1.201 1.00 91.69 68 HIS A O 1
ATOM 544 N N . GLU A 1 69 ? -0.307 6.679 0.288 1.00 91.12 69 GLU A N 1
ATOM 545 C CA . GLU A 1 69 ? 0.415 7.850 -0.217 1.00 91.12 69 GLU A CA 1
ATOM 546 C C . GLU A 1 69 ? 1.916 7.727 -0.017 1.00 91.12 69 GLU A C 1
ATOM 548 O O . GLU A 1 69 ? 2.681 7.964 -0.954 1.00 91.12 69 GLU A O 1
ATOM 553 N N . GLN A 1 70 ? 2.341 7.285 1.165 1.00 91.44 70 GLN A N 1
ATOM 554 C CA . GLN A 1 70 ? 3.747 7.035 1.454 1.00 91.44 70 GLN A CA 1
ATOM 555 C C . GLN A 1 70 ? 4.336 5.993 0.491 1.00 91.44 70 GLN A C 1
ATOM 557 O O . GLN A 1 70 ? 5.441 6.187 -0.022 1.00 91.44 70 GLN A O 1
ATOM 562 N N . LEU A 1 71 ? 3.598 4.916 0.184 1.00 88.62 71 LEU A N 1
ATOM 563 C CA . LEU A 1 71 ? 4.030 3.901 -0.782 1.00 88.62 71 LEU A CA 1
ATOM 564 C C . LEU A 1 71 ? 4.163 4.475 -2.193 1.00 88.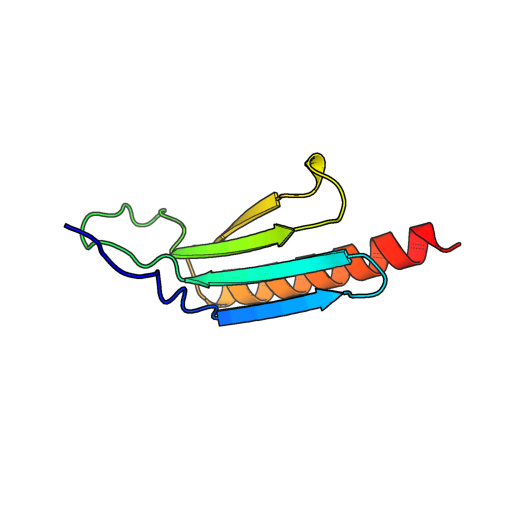62 71 LEU A C 1
ATOM 566 O O . LEU A 1 71 ? 5.195 4.273 -2.831 1.00 88.62 71 LEU A O 1
ATOM 570 N N . VAL A 1 72 ? 3.166 5.225 -2.665 1.00 87.00 72 VAL A N 1
ATOM 571 C CA . VAL A 1 72 ? 3.209 5.873 -3.984 1.00 87.00 72 VAL A CA 1
ATOM 572 C C . VAL A 1 72 ? 4.386 6.845 -4.073 1.00 87.00 72 VAL A C 1
ATOM 574 O O . VAL A 1 72 ? 5.166 6.782 -5.021 1.00 87.00 72 VAL A O 1
ATOM 577 N N . GLN A 1 73 ? 4.586 7.700 -3.068 1.00 90.19 73 GLN A N 1
ATOM 578 C CA . GLN A 1 73 ? 5.711 8.636 -3.047 1.00 90.19 73 GLN A CA 1
ATOM 579 C C . GLN A 1 73 ? 7.061 7.915 -3.026 1.00 90.19 73 GLN A C 1
ATOM 581 O O . GLN A 1 73 ? 7.986 8.318 -3.736 1.00 90.19 73 GLN A O 1
ATOM 586 N N . LYS A 1 74 ? 7.191 6.843 -2.239 1.00 87.19 74 LYS A N 1
ATOM 587 C CA . LYS A 1 74 ? 8.414 6.036 -2.179 1.00 87.19 74 LYS A CA 1
ATOM 588 C C . LYS A 1 74 ? 8.721 5.389 -3.529 1.00 87.19 74 LYS A C 1
ATOM 590 O O . LYS A 1 74 ? 9.874 5.426 -3.954 1.00 87.19 74 LYS A O 1
ATOM 595 N N . LEU A 1 75 ? 7.705 4.861 -4.213 1.00 85.00 75 LEU A N 1
ATOM 596 C CA . LEU A 1 75 ? 7.837 4.302 -5.559 1.00 85.00 75 LEU A CA 1
ATOM 597 C C . LEU A 1 75 ? 8.275 5.376 -6.555 1.00 85.00 75 LEU A C 1
ATOM 599 O O . LEU A 1 75 ? 9.279 5.191 -7.229 1.00 85.00 75 LEU A O 1
ATOM 603 N N . ILE A 1 76 ? 7.618 6.538 -6.581 1.00 84.56 76 ILE A N 1
ATOM 604 C CA . ILE A 1 76 ? 8.011 7.657 -7.456 1.00 84.56 76 ILE A CA 1
ATOM 605 C C . ILE A 1 76 ? 9.475 8.057 -7.222 1.00 84.56 76 ILE A C 1
ATOM 607 O O . ILE A 1 76 ? 10.215 8.278 -8.179 1.00 84.56 76 ILE A O 1
ATOM 611 N N . ARG A 1 77 ? 9.918 8.142 -5.961 1.00 86.25 77 ARG A N 1
ATOM 612 C CA . ARG A 1 77 ? 11.313 8.478 -5.625 1.00 86.25 77 ARG A CA 1
ATOM 613 C C . ARG A 1 77 ? 12.295 7.411 -6.109 1.00 86.25 77 ARG A C 1
ATOM 615 O O . ARG A 1 77 ? 13.307 7.769 -6.702 1.00 86.25 77 ARG A O 1
ATOM 622 N N . ALA A 1 78 ? 11.996 6.132 -5.882 1.00 82.69 78 ALA A N 1
ATOM 623 C CA . ALA A 1 78 ? 12.837 5.025 -6.335 1.00 82.69 78 ALA A CA 1
ATOM 624 C C . ALA A 1 78 ? 12.950 4.993 -7.867 1.00 82.69 78 ALA A C 1
ATOM 626 O O . ALA A 1 78 ? 14.042 4.855 -8.410 1.00 82.69 78 ALA A O 1
ATOM 627 N N . LEU A 1 79 ? 11.833 5.208 -8.559 1.00 76.38 79 LEU A N 1
ATOM 628 C CA . LEU A 1 79 ? 11.777 5.228 -10.016 1.00 76.38 79 LEU A CA 1
ATOM 629 C C . LEU A 1 79 ? 12.547 6.414 -10.609 1.00 76.38 79 LEU A C 1
ATOM 631 O O . LEU A 1 79 ? 13.309 6.239 -11.555 1.00 76.38 79 LEU A O 1
ATOM 635 N N . ARG A 1 80 ? 12.444 7.606 -10.004 1.00 79.50 80 ARG A N 1
ATOM 636 C CA . ARG A 1 80 ? 13.271 8.765 -10.386 1.00 79.50 80 ARG A CA 1
ATOM 637 C C . ARG A 1 80 ? 14.763 8.524 -10.171 1.00 79.50 80 ARG A C 1
ATOM 639 O O . ARG A 1 80 ? 15.562 8.987 -10.974 1.00 79.50 80 ARG A O 1
ATOM 646 N N . ALA A 1 81 ? 15.138 7.825 -9.101 1.00 75.62 81 ALA A N 1
ATOM 647 C CA . ALA A 1 81 ? 16.533 7.486 -8.834 1.00 75.62 81 ALA A CA 1
ATOM 648 C C . ALA A 1 81 ? 17.084 6.443 -9.821 1.00 75.62 81 ALA A C 1
ATOM 650 O O . ALA A 1 81 ? 18.267 6.482 -10.128 1.00 75.62 81 ALA A O 1
ATOM 651 N N . SER A 1 82 ? 16.235 5.549 -10.338 1.00 66.12 82 SER A N 1
ATOM 652 C CA . SER A 1 82 ? 16.618 4.533 -11.328 1.00 66.12 82 SER A CA 1
ATOM 653 C C . SER A 1 82 ? 16.754 5.071 -12.760 1.00 66.12 82 SER A C 1
ATOM 655 O O . SER A 1 82 ? 17.306 4.376 -13.607 1.00 66.12 82 SER A O 1
ATOM 657 N N . HIS A 1 83 ? 16.224 6.264 -13.046 1.00 57.16 83 HIS A N 1
ATOM 658 C CA . HIS A 1 83 ? 16.289 6.918 -14.361 1.00 57.16 83 HIS A CA 1
ATOM 659 C C . HIS A 1 83 ? 17.440 7.929 -14.496 1.00 57.16 83 HIS A C 1
ATOM 661 O O . HIS A 1 83 ? 17.474 8.691 -15.463 1.00 57.16 83 HIS A O 1
ATOM 667 N N . ARG A 1 84 ? 18.356 7.962 -13.526 1.00 51.12 84 ARG A N 1
ATOM 668 C CA . ARG A 1 84 ? 19.536 8.826 -13.517 1.00 51.12 84 ARG A CA 1
ATOM 669 C C . ARG A 1 84 ? 20.797 7.992 -13.674 1.00 51.12 84 ARG A C 1
ATOM 671 O O . ARG A 1 84 ? 21.723 8.504 -14.335 1.00 51.12 84 ARG A O 1
#